Protein AF-A0A9P6IFN4-F1 (afdb_monomer_lite)

Secondary structure (DSSP, 8-state):
--THHHHHHHTTS-------------TTSTTS--------HHHHHHHHHHHHHHHHHHHHHHSHHHHHHHTT--GGGHHHHHHHHHHHHHHHHHHHHHHHTT-HHHHHHHHHHHHHHHHHHHHTT-HHHHHHHHHHHHHHHHHHHHHHHHHHHH--

Structure (mmCIF, N/CA/C/O backbone):
data_AF-A0A9P6IFN4-F1
#
_entry.id   AF-A0A9P6IFN4-F1
#
loop_
_atom_site.group_PDB
_atom_site.id
_atom_site.type_symbol
_atom_site.label_atom_id
_atom_site.label_alt_id
_atom_site.label_comp_id
_atom_site.label_asym_id
_atom_site.label_entity_id
_atom_site.label_seq_id
_atom_site.pdbx_PDB_ins_code
_atom_site.Cartn_x
_atom_site.Cartn_y
_atom_site.Cartn_z
_atom_site.occupancy
_atom_site.B_iso_or_equiv
_atom_site.auth_seq_id
_atom_site.auth_comp_id
_atom_site.auth_asym_id
_atom_site.auth_atom_id
_atom_site.pdbx_PDB_model_num
ATOM 1 N N . MET A 1 1 ? -28.779 23.198 -21.501 1.00 49.66 1 MET A N 1
ATOM 2 C CA . MET A 1 1 ? -29.332 22.599 -20.263 1.00 49.66 1 MET A CA 1
ATOM 3 C C . MET A 1 1 ? -30.651 23.291 -19.953 1.00 49.66 1 MET A C 1
ATOM 5 O O . MET A 1 1 ? -30.670 24.512 -19.916 1.00 49.66 1 MET A O 1
ATOM 9 N N . SER A 1 2 ? -31.746 22.532 -19.847 1.00 53.62 2 SER A N 1
ATOM 10 C CA . SER A 1 2 ? -33.115 23.050 -19.670 1.00 53.62 2 SER A CA 1
ATOM 11 C C . SER A 1 2 ? -33.372 23.507 -18.225 1.00 53.62 2 SER A C 1
ATOM 13 O O . SER A 1 2 ? -32.912 22.844 -17.294 1.00 53.62 2 SER A O 1
ATOM 15 N N . GLN A 1 3 ? -34.138 24.592 -18.033 1.00 48.22 3 GLN A N 1
ATOM 16 C CA . GLN A 1 3 ? -34.523 25.151 -16.722 1.00 48.22 3 GLN A CA 1
ATOM 17 C C . GLN A 1 3 ? -35.181 24.130 -15.774 1.00 48.22 3 GLN A C 1
ATOM 19 O O . GLN A 1 3 ? -35.097 24.274 -14.557 1.00 48.22 3 GLN A O 1
ATOM 24 N N . THR A 1 4 ? -35.753 23.050 -16.307 1.00 53.12 4 THR A N 1
ATOM 25 C CA . THR A 1 4 ? -36.362 21.962 -15.527 1.00 53.12 4 THR A CA 1
ATOM 26 C C . THR A 1 4 ? -35.348 21.203 -14.656 1.00 53.12 4 THR A C 1
ATOM 28 O O . THR A 1 4 ? -35.716 20.635 -13.634 1.00 53.12 4 THR A O 1
ATOM 31 N N . GLN A 1 5 ? -34.058 21.217 -15.014 1.00 47.72 5 GLN A N 1
ATOM 32 C CA . GLN A 1 5 ? -32.995 20.548 -14.247 1.00 47.72 5 GLN A CA 1
ATOM 33 C C . GLN A 1 5 ? -32.540 21.361 -13.019 1.00 47.72 5 GLN A C 1
ATOM 35 O O . GLN A 1 5 ? -32.043 20.784 -12.057 1.00 47.72 5 GLN A O 1
ATOM 40 N N . LEU A 1 6 ? -32.742 22.686 -13.009 1.00 48.81 6 LEU A N 1
ATOM 41 C CA . LEU A 1 6 ? -32.347 23.548 -11.886 1.00 48.81 6 LEU A CA 1
ATOM 42 C C . LEU A 1 6 ? -33.336 23.483 -10.709 1.00 48.81 6 LEU A C 1
ATOM 44 O O . LEU A 1 6 ? -32.917 23.620 -9.563 1.00 48.81 6 LEU A O 1
ATOM 48 N N . GLN A 1 7 ? -34.619 23.197 -10.959 1.00 49.31 7 GLN A N 1
ATOM 49 C CA . GLN A 1 7 ? -35.619 23.083 -9.886 1.00 49.31 7 GLN A CA 1
ATOM 50 C C . GLN A 1 7 ? -35.508 21.788 -9.065 1.00 49.31 7 GLN A C 1
ATOM 52 O O . GLN A 1 7 ? -35.820 21.792 -7.874 1.00 49.31 7 GLN A O 1
ATOM 57 N N . LEU A 1 8 ? -34.996 20.704 -9.659 1.00 44.28 8 LEU A N 1
ATOM 58 C CA . LEU A 1 8 ? -34.772 19.428 -8.965 1.00 44.28 8 LEU A CA 1
ATOM 59 C C . LEU A 1 8 ? -33.611 19.485 -7.959 1.00 44.28 8 LEU A C 1
ATOM 61 O O . LEU A 1 8 ? -33.602 18.734 -6.988 1.00 44.28 8 LEU A O 1
ATOM 65 N N . ILE A 1 9 ? -32.657 20.403 -8.148 1.00 49.69 9 ILE A N 1
ATOM 66 C CA . ILE A 1 9 ? -31.530 20.592 -7.223 1.00 49.69 9 ILE A CA 1
ATOM 67 C C . ILE A 1 9 ? -31.941 21.482 -6.036 1.00 49.69 9 ILE A C 1
ATOM 69 O O . ILE A 1 9 ? -31.477 21.268 -4.918 1.00 49.69 9 ILE A O 1
ATOM 73 N N . SER A 1 10 ? -32.874 22.425 -6.228 1.00 46.62 10 SER A N 1
ATOM 74 C CA . SER A 1 10 ? -33.368 23.282 -5.139 1.00 46.62 10 SER A CA 1
ATOM 75 C C . SER A 1 10 ? -34.345 22.592 -4.177 1.00 46.62 10 SER A C 1
ATOM 77 O O . SER A 1 10 ? -34.454 23.018 -3.031 1.00 46.62 10 SER A O 1
ATOM 79 N N . SER A 1 11 ? -35.038 21.523 -4.590 1.00 41.34 11 SER A N 1
ATOM 80 C CA . SER A 1 11 ? -36.078 20.884 -3.761 1.00 41.34 11 SER A CA 1
ATOM 81 C C . SER A 1 11 ? -35.560 19.837 -2.765 1.00 41.34 11 SER A C 1
ATOM 83 O O . SER A 1 11 ? -36.325 19.374 -1.926 1.00 41.34 11 SER A O 1
ATOM 85 N N . VAL A 1 12 ? -34.277 19.465 -2.821 1.00 48.50 12 VAL A N 1
ATOM 86 C CA . VAL A 1 12 ? -33.655 18.513 -1.872 1.00 48.50 12 VAL A CA 1
ATOM 87 C C . VAL A 1 12 ? -32.975 19.238 -0.693 1.00 48.50 12 VAL A C 1
ATOM 89 O O . VAL A 1 12 ? -32.594 18.619 0.295 1.00 48.50 12 VAL A O 1
ATOM 92 N N . SER A 1 13 ? -32.893 20.573 -0.731 1.00 45.59 13 SER A N 1
ATOM 93 C CA . SER A 1 13 ? -32.236 21.407 0.291 1.00 45.59 13 SER A CA 1
ATOM 94 C C . SER A 1 13 ? -33.207 21.979 1.338 1.00 45.59 13 SER A C 1
ATOM 96 O O . SER A 1 13 ? -33.039 23.087 1.840 1.00 45.59 13 SER A O 1
ATOM 98 N N . SER A 1 14 ? -34.279 21.257 1.664 1.00 42.59 14 SER A N 1
ATOM 99 C CA . SER A 1 14 ? -35.223 21.663 2.714 1.00 42.59 14 SER A CA 1
ATOM 100 C C . SER A 1 14 ? -35.842 20.439 3.370 1.00 42.59 14 SER A C 1
ATOM 102 O O . SER A 1 14 ? -36.955 20.019 3.075 1.00 42.59 14 SER A O 1
ATOM 104 N N . SER A 1 15 ? -35.087 19.832 4.277 1.00 40.28 15 SER A N 1
ATOM 105 C CA . SER A 1 15 ? -35.613 18.856 5.228 1.00 40.28 15 SER A CA 1
ATOM 106 C C . SER A 1 15 ? -35.020 19.152 6.603 1.00 40.28 15 SER A C 1
ATOM 108 O O . SER A 1 15 ? -33.931 18.707 6.941 1.00 40.28 15 SER A O 1
ATOM 110 N N . HIS A 1 16 ? -35.748 19.997 7.335 1.00 39.50 16 HIS A N 1
ATOM 111 C CA . HIS A 1 16 ? -35.869 20.068 8.793 1.00 39.50 16 HIS A CA 1
ATOM 112 C C . HIS A 1 16 ? -34.631 19.751 9.654 1.00 39.50 16 HIS A C 1
ATOM 114 O O . HIS A 1 16 ? -34.423 18.623 10.093 1.00 39.50 16 HIS A O 1
ATOM 120 N N . VAL A 1 17 ? -33.915 20.807 10.054 1.00 44.97 17 VAL A N 1
ATOM 121 C CA . VAL A 1 17 ? -33.111 20.811 11.284 1.00 44.97 17 VAL A CA 1
ATOM 122 C C . VAL A 1 17 ? -34.014 21.263 12.434 1.00 44.97 17 VAL A C 1
ATOM 124 O O . VAL A 1 17 ? -34.340 22.442 12.557 1.00 44.97 17 VAL A O 1
ATOM 127 N N . ASN A 1 18 ? -34.446 20.320 13.273 1.00 35.16 18 ASN A N 1
ATOM 128 C CA . ASN A 1 18 ? -35.058 20.632 14.563 1.00 35.16 18 ASN A CA 1
ATOM 129 C C . ASN A 1 18 ? -33.954 21.047 15.545 1.00 35.16 18 ASN A C 1
ATOM 131 O O . ASN A 1 18 ? -33.109 20.237 15.920 1.00 35.16 18 ASN A O 1
ATOM 135 N N . HIS A 1 19 ? -33.972 22.310 15.971 1.00 38.53 19 HIS A N 1
ATOM 136 C CA . HIS A 1 19 ? -33.134 22.813 17.056 1.00 38.53 19 HIS A CA 1
ATOM 137 C C . HIS A 1 19 ? -33.668 22.316 18.405 1.00 38.53 19 HIS A C 1
ATOM 139 O O . HIS A 1 19 ? -34.474 22.978 19.058 1.00 38.53 19 HIS A O 1
ATOM 145 N N . THR A 1 20 ? -33.204 21.150 18.851 1.00 43.75 20 THR A N 1
ATOM 146 C CA . THR A 1 20 ? -33.340 20.739 20.250 1.00 43.75 20 THR A CA 1
ATOM 147 C C . THR A 1 20 ? -32.289 21.461 21.092 1.00 43.75 20 THR A C 1
ATOM 149 O O . THR A 1 20 ? -31.082 21.325 20.903 1.00 43.75 20 THR A O 1
ATOM 152 N N . SER A 1 21 ? -32.794 22.278 22.011 1.00 39.56 21 SER A N 1
ATOM 153 C CA . SER A 1 21 ? -32.078 23.074 23.005 1.00 39.56 21 SER A CA 1
ATOM 154 C C . SER A 1 21 ? -31.078 22.238 23.823 1.00 39.56 21 SER A C 1
ATOM 156 O O . SER A 1 21 ? -31.474 21.382 24.611 1.00 39.56 21 SER A O 1
ATOM 158 N N . LEU A 1 22 ? -29.777 22.512 23.675 1.00 40.47 22 LEU A N 1
ATOM 159 C CA . LEU A 1 22 ? -28.732 21.999 24.565 1.00 40.47 22 LEU A CA 1
ATOM 160 C C . LEU A 1 22 ? -28.591 22.936 25.770 1.00 40.47 22 LEU A C 1
ATOM 162 O O . LEU A 1 22 ? -27.801 23.880 25.773 1.00 40.47 22 LEU A O 1
ATOM 166 N N . LYS A 1 23 ? -29.376 22.661 26.815 1.00 44.09 23 LYS A N 1
ATOM 167 C CA . LYS A 1 23 ? -29.092 23.137 28.171 1.00 44.09 23 LYS A CA 1
ATOM 168 C C . LYS A 1 23 ? -27.974 22.284 28.776 1.00 44.09 23 LYS A C 1
ATOM 170 O O . LYS A 1 23 ? -28.168 21.098 29.010 1.00 44.09 23 LYS A O 1
ATOM 175 N N . GLY A 1 24 ? -26.858 22.936 29.101 1.00 51.25 24 GLY A N 1
ATOM 176 C CA . GLY A 1 24 ? -25.969 22.547 30.198 1.00 51.25 24 GLY A CA 1
ATOM 177 C C . GLY A 1 24 ? -24.952 21.445 29.903 1.00 51.25 24 GLY A C 1
ATOM 178 O O . GLY A 1 24 ? -25.160 20.295 30.265 1.00 51.25 24 GLY A O 1
ATOM 179 N N . ALA A 1 25 ? -23.785 21.823 29.380 1.00 42.09 25 ALA A N 1
ATOM 180 C CA . ALA A 1 25 ? -22.563 21.046 29.569 1.00 42.09 25 ALA A CA 1
ATOM 181 C C . ALA A 1 25 ? -21.418 21.996 29.942 1.00 42.09 25 ALA A C 1
ATOM 183 O O . ALA A 1 25 ? -20.980 22.828 29.150 1.00 42.09 25 ALA A O 1
ATOM 184 N N . THR A 1 26 ? -20.982 21.900 31.193 1.00 51.47 26 THR A N 1
ATOM 185 C CA . THR A 1 26 ? -19.899 22.680 31.795 1.00 51.47 26 THR A CA 1
ATOM 186 C C . THR A 1 26 ? -18.569 22.423 31.057 1.00 51.47 26 THR A C 1
ATOM 188 O O . THR A 1 26 ? -18.199 21.261 30.876 1.00 51.47 26 THR A O 1
ATOM 191 N N . PRO A 1 27 ? -17.797 23.457 30.666 1.00 52.44 27 PRO A N 1
ATOM 192 C CA . PRO A 1 27 ? -16.622 23.321 29.788 1.00 52.44 27 PRO A CA 1
ATOM 193 C C . PRO A 1 27 ? -15.360 22.719 30.444 1.00 52.44 27 PRO A C 1
ATOM 195 O O . PRO A 1 27 ? -14.305 22.671 29.814 1.00 52.44 27 PRO A O 1
ATOM 198 N N . ALA A 1 28 ? -15.434 22.237 31.687 1.00 50.12 28 ALA A N 1
ATOM 199 C CA . ALA A 1 28 ? -14.260 21.796 32.448 1.00 50.12 28 ALA A CA 1
ATOM 200 C C . ALA A 1 28 ? -13.813 20.344 32.166 1.00 50.12 28 ALA A C 1
ATOM 202 O O . ALA A 1 28 ? -12.666 20.000 32.433 1.00 50.12 28 ALA A O 1
ATOM 203 N N . ASN A 1 29 ? -14.671 19.504 31.573 1.00 48.41 29 ASN A N 1
ATOM 204 C CA . ASN A 1 29 ? -14.395 18.065 31.414 1.00 48.41 29 ASN A CA 1
ATOM 205 C C . ASN A 1 29 ? -13.968 17.661 29.990 1.00 48.41 29 ASN A C 1
ATOM 207 O O . ASN A 1 29 ? -13.536 16.532 29.768 1.00 48.41 29 ASN A O 1
ATOM 211 N N . ALA A 1 30 ? -14.057 18.570 29.014 1.00 50.47 30 ALA A N 1
ATOM 212 C CA . ALA A 1 30 ? -13.817 18.260 27.601 1.00 50.47 30 ALA A CA 1
ATOM 213 C C . ALA A 1 30 ? -12.325 18.167 27.222 1.00 50.47 30 ALA A C 1
ATOM 215 O O . ALA A 1 30 ? -11.988 17.676 26.149 1.00 50.47 30 ALA A O 1
ATOM 216 N N . ARG A 1 31 ? -11.414 18.632 28.090 1.00 48.00 31 ARG A N 1
ATOM 217 C CA . ARG A 1 31 ? -9.971 18.719 27.792 1.00 48.00 31 ARG A CA 1
ATOM 218 C C . ARG A 1 31 ? -9.128 17.547 28.301 1.00 48.00 31 ARG A C 1
ATOM 220 O O . ARG A 1 31 ? -7.946 17.489 27.980 1.00 48.00 31 ARG A O 1
ATOM 227 N N . LEU A 1 32 ? -9.715 16.633 29.076 1.00 47.06 32 LEU A N 1
ATOM 228 C CA . LEU A 1 32 ? -9.014 15.491 29.685 1.00 47.06 32 LEU A CA 1
ATOM 229 C C . LEU A 1 32 ? -9.537 14.128 29.216 1.00 47.06 32 LEU A C 1
ATOM 231 O O . LEU A 1 32 ? -9.132 13.098 29.741 1.00 47.06 32 LEU A O 1
ATOM 235 N N . GLN A 1 33 ? -10.359 14.095 28.169 1.00 44.91 33 GLN A N 1
ATOM 236 C CA . GLN A 1 33 ? -10.470 12.907 27.329 1.00 44.91 33 GLN A CA 1
ATOM 237 C C . GLN A 1 33 ? -9.366 12.984 26.281 1.00 44.91 33 GLN A C 1
ATOM 239 O O . GLN A 1 33 ? -9.614 13.143 25.089 1.00 44.91 33 GLN A O 1
ATOM 244 N N . TYR A 1 34 ? -8.113 12.903 26.738 1.00 47.56 34 TYR A N 1
ATOM 245 C CA . TYR A 1 34 ? -7.070 12.378 25.872 1.00 47.56 34 TYR A CA 1
ATOM 246 C C . TYR A 1 34 ? -7.597 11.012 25.463 1.00 47.56 34 TYR A C 1
ATOM 248 O O . TYR A 1 34 ? -7.700 10.114 26.297 1.00 47.56 34 TYR A O 1
ATOM 256 N N . VAL A 1 35 ? -8.089 10.930 24.230 1.00 52.34 35 VAL A N 1
ATOM 257 C CA . VAL A 1 35 ? -8.656 9.737 23.626 1.00 52.34 35 VAL A CA 1
ATOM 258 C C . VAL A 1 35 ? -7.541 8.705 23.621 1.00 52.34 35 VAL A C 1
ATOM 260 O O . VAL A 1 35 ? -6.817 8.535 22.646 1.00 52.34 35 VAL A O 1
ATOM 263 N N . HIS A 1 36 ? -7.374 8.008 24.738 1.00 50.28 36 HIS A N 1
ATOM 264 C CA . HIS A 1 36 ? -6.619 6.781 24.794 1.00 50.28 36 HIS A CA 1
ATOM 265 C C . HIS A 1 36 ? -7.553 5.691 24.277 1.00 50.28 36 HIS A C 1
ATOM 267 O O . HIS A 1 36 ? -7.934 4.751 24.970 1.00 50.28 36 HIS A O 1
ATOM 273 N N . MET A 1 37 ? -7.973 5.862 23.020 1.00 55.00 37 MET A N 1
ATOM 274 C CA . MET A 1 37 ? -8.321 4.723 22.202 1.00 55.00 37 MET A CA 1
ATOM 275 C C . MET A 1 37 ? -7.047 3.899 22.167 1.00 55.00 37 MET A C 1
ATOM 277 O O . MET A 1 37 ? -6.057 4.305 21.558 1.00 55.00 37 MET A O 1
ATOM 281 N N . ALA A 1 38 ? -7.050 2.775 22.883 1.00 55.34 38 ALA A N 1
ATOM 282 C CA . ALA A 1 38 ? -6.085 1.724 22.618 1.00 55.34 38 ALA A CA 1
ATOM 283 C C . ALA A 1 38 ? -5.989 1.587 21.087 1.00 55.34 38 ALA A C 1
ATOM 285 O O . ALA A 1 38 ? -7.041 1.541 20.438 1.00 55.34 38 ALA A O 1
ATOM 286 N N . PRO A 1 39 ? -4.782 1.644 20.502 1.00 66.06 39 PRO A N 1
ATOM 287 C CA . PRO A 1 39 ? -4.642 1.735 19.059 1.00 66.06 39 PRO A CA 1
ATOM 288 C C . PRO A 1 39 ? -5.386 0.568 18.406 1.00 66.06 39 PRO A C 1
ATOM 290 O O . PRO A 1 39 ? -5.084 -0.592 18.683 1.00 66.06 39 PRO A O 1
ATOM 293 N N . SER A 1 40 ? 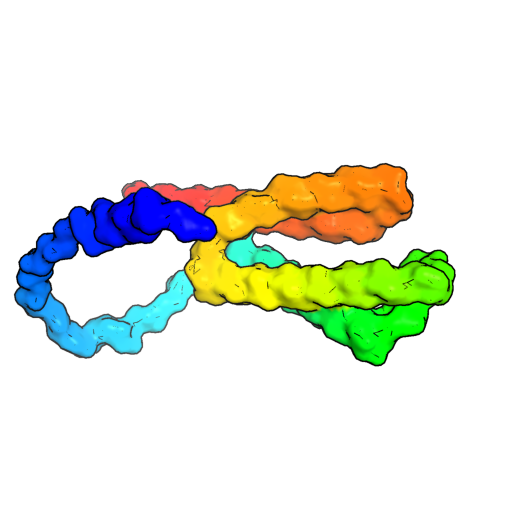-6.385 0.884 17.575 1.00 83.81 40 SER A N 1
ATOM 294 C CA . SER A 1 40 ? -7.062 -0.109 16.738 1.00 83.81 40 SER A CA 1
ATOM 295 C C . SER A 1 40 ? -6.001 -0.796 15.885 1.00 83.81 40 SER A C 1
ATOM 297 O O . SER A 1 40 ? -5.204 -0.132 15.209 1.00 83.81 40 SER A O 1
ATOM 299 N N . LEU A 1 41 ? -5.978 -2.129 15.918 1.00 88.88 41 LEU A N 1
ATOM 300 C CA . LEU A 1 41 ? -5.040 -2.887 15.098 1.00 88.88 41 LEU A CA 1
ATOM 301 C C . LEU A 1 41 ? -5.336 -2.638 13.616 1.00 88.88 41 LEU A C 1
ATOM 303 O O . LEU A 1 41 ? -4.407 -2.496 12.822 1.00 88.88 41 LEU A O 1
ATOM 307 N N . ALA A 1 42 ? -6.615 -2.505 13.245 1.00 90.19 42 ALA A N 1
ATOM 308 C CA . ALA A 1 42 ? -7.009 -2.208 11.873 1.00 90.19 42 ALA A CA 1
ATOM 309 C C . ALA A 1 42 ? -6.448 -0.856 11.411 1.00 90.19 42 ALA A C 1
ATOM 311 O O . ALA A 1 42 ? -5.812 -0.785 10.354 1.00 90.19 42 ALA A O 1
ATOM 312 N N . ARG A 1 43 ? -6.583 0.185 12.242 1.00 92.62 43 ARG A N 1
ATOM 313 C CA . ARG A 1 43 ? -6.004 1.510 11.985 1.00 92.62 43 ARG A CA 1
ATOM 314 C C . ARG A 1 43 ? -4.496 1.435 11.759 1.00 92.62 43 ARG A C 1
ATOM 316 O O . ARG A 1 43 ? -3.999 2.062 10.828 1.00 92.62 43 ARG A O 1
ATOM 323 N N . LEU A 1 44 ? -3.773 0.658 12.569 1.00 92.81 44 LEU A N 1
ATOM 324 C CA . LEU A 1 44 ? -2.327 0.496 12.410 1.00 92.81 44 LEU A CA 1
ATOM 325 C C . LEU A 1 44 ? -1.974 -0.167 11.072 1.00 92.81 44 LEU A C 1
ATOM 327 O O . LEU A 1 44 ? -1.087 0.320 10.376 1.00 92.81 44 LEU A O 1
ATOM 331 N N . THR A 1 45 ? -2.680 -1.235 10.682 1.00 93.62 45 THR A N 1
ATOM 332 C CA . THR A 1 45 ? -2.410 -1.910 9.399 1.00 93.62 45 THR A CA 1
ATOM 333 C C . THR A 1 45 ? -2.606 -0.980 8.202 1.00 93.62 45 THR A C 1
ATOM 335 O O . THR A 1 45 ? -1.771 -0.957 7.300 1.00 93.62 45 THR A O 1
ATOM 338 N N . ILE A 1 46 ? -3.669 -0.170 8.217 1.00 94.06 46 ILE A N 1
ATOM 339 C CA . ILE A 1 46 ? -3.975 0.777 7.141 1.00 94.06 46 ILE A CA 1
ATOM 340 C C . ILE A 1 46 ? -2.984 1.938 7.128 1.00 94.06 46 ILE A C 1
ATOM 342 O O . ILE A 1 46 ? -2.527 2.322 6.054 1.00 94.06 46 ILE A O 1
ATOM 346 N N . LEU A 1 47 ? -2.606 2.458 8.298 1.00 94.56 47 LEU A N 1
ATOM 347 C CA . LEU A 1 47 ? -1.616 3.527 8.413 1.00 94.56 47 LEU A CA 1
ATOM 348 C C . LEU A 1 47 ? -0.251 3.083 7.873 1.00 94.56 47 LEU A C 1
ATOM 350 O O . LEU A 1 47 ? 0.355 3.783 7.068 1.00 94.56 47 LEU A O 1
ATOM 354 N N . LEU A 1 48 ? 0.227 1.903 8.279 1.00 94.50 48 LEU A N 1
ATOM 355 C CA . LEU A 1 48 ? 1.511 1.377 7.814 1.00 94.50 48 LEU A CA 1
ATOM 356 C C . LEU A 1 48 ? 1.502 1.131 6.303 1.00 94.50 48 LEU A C 1
ATOM 358 O O . LEU A 1 48 ? 2.445 1.525 5.621 1.00 94.50 48 LEU A O 1
ATOM 362 N N . PHE A 1 49 ? 0.420 0.553 5.775 1.00 94.50 49 PHE A N 1
ATOM 363 C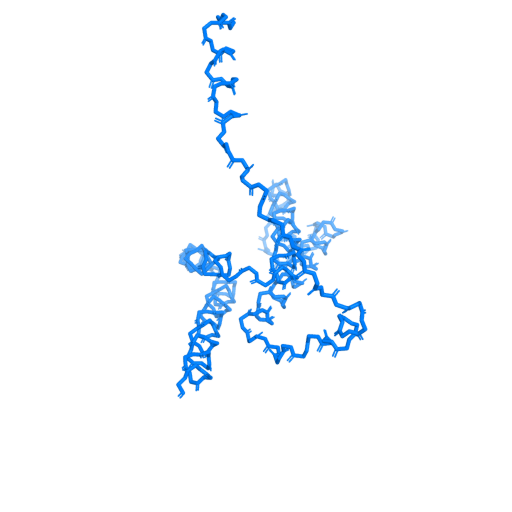 CA . PHE A 1 49 ? 0.274 0.337 4.337 1.00 94.50 49 PHE A CA 1
ATOM 364 C C . PHE A 1 49 ? 0.181 1.656 3.550 1.00 94.50 49 PHE A C 1
ATOM 366 O O . PHE A 1 49 ? 0.763 1.794 2.472 1.00 94.50 49 PHE A O 1
ATOM 373 N N . GLY A 1 50 ? -0.534 2.646 4.088 1.00 94.88 50 GLY A N 1
ATOM 374 C CA . GLY A 1 50 ? -0.647 3.978 3.501 1.00 94.88 50 GLY A CA 1
ATOM 375 C C . GLY A 1 50 ? 0.704 4.687 3.440 1.00 94.88 50 GLY A C 1
ATOM 376 O O . GLY A 1 50 ? 1.100 5.182 2.385 1.00 94.88 50 GLY A O 1
ATOM 377 N N . LEU A 1 51 ? 1.458 4.682 4.541 1.00 96.31 51 LEU A N 1
ATOM 378 C CA . LEU A 1 51 ? 2.812 5.238 4.595 1.00 96.31 51 LEU A CA 1
ATOM 379 C C . LEU A 1 51 ? 3.775 4.526 3.639 1.00 96.31 51 LEU A C 1
ATOM 381 O O . LEU A 1 51 ? 4.502 5.203 2.910 1.00 96.31 51 LEU A O 1
ATOM 385 N N . SER A 1 52 ? 3.762 3.189 3.586 1.00 94.94 52 SER A N 1
ATOM 386 C CA . SER A 1 52 ? 4.625 2.446 2.661 1.00 94.94 52 SER A CA 1
ATOM 387 C C . SER A 1 52 ? 4.286 2.744 1.201 1.00 94.94 52 SER A C 1
ATOM 389 O O . SER A 1 52 ? 5.191 2.950 0.396 1.00 94.94 52 SER A O 1
ATOM 391 N N . SER A 1 53 ? 2.994 2.832 0.863 1.00 94.75 53 SER A N 1
ATOM 392 C CA . SER A 1 53 ? 2.535 3.143 -0.500 1.00 94.75 53 SER A CA 1
ATOM 393 C C . SER A 1 53 ? 2.902 4.566 -0.912 1.00 94.75 53 SER A C 1
ATOM 395 O O . SER A 1 53 ? 3.398 4.785 -2.017 1.00 94.75 53 SER A O 1
ATOM 397 N N . PHE A 1 54 ? 2.734 5.528 0.000 1.00 96.94 54 PHE A N 1
ATOM 398 C CA . PHE A 1 54 ? 3.140 6.913 -0.220 1.00 96.94 54 PHE A CA 1
ATOM 399 C C . PHE A 1 54 ? 4.645 7.019 -0.486 1.00 96.94 54 PHE A C 1
ATOM 401 O O . PHE A 1 54 ? 5.061 7.629 -1.471 1.00 96.94 54 PHE A O 1
ATOM 408 N N . ALA A 1 55 ? 5.460 6.388 0.365 1.00 96.62 55 ALA A N 1
ATOM 409 C CA . ALA A 1 55 ? 6.911 6.397 0.232 1.00 96.62 55 ALA A CA 1
ATOM 410 C C . ALA A 1 55 ? 7.374 5.717 -1.067 1.00 96.62 55 ALA A C 1
ATOM 412 O O . ALA A 1 55 ? 8.221 6.265 -1.769 1.00 96.62 55 ALA A O 1
ATOM 413 N N . ALA A 1 56 ? 6.792 4.568 -1.423 1.00 93.62 56 ALA A N 1
ATOM 414 C CA . ALA A 1 56 ? 7.111 3.851 -2.658 1.00 93.62 56 ALA A CA 1
ATOM 415 C C . ALA A 1 56 ? 6.733 4.652 -3.917 1.00 93.62 56 ALA A C 1
ATOM 417 O O . ALA A 1 56 ? 7.510 4.713 -4.876 1.00 93.62 56 ALA A O 1
ATOM 418 N N . GLY A 1 57 ? 5.566 5.304 -3.904 1.00 95.56 57 GLY A N 1
ATOM 419 C CA . GLY A 1 57 ? 5.124 6.184 -4.982 1.00 95.56 57 GLY A CA 1
ATOM 420 C C . GLY A 1 57 ? 6.036 7.401 -5.138 1.00 95.56 57 GLY A C 1
ATOM 421 O O . GLY A 1 57 ? 6.497 7.690 -6.242 1.00 95.56 57 GLY A O 1
ATOM 422 N N . LEU A 1 58 ? 6.381 8.066 -4.031 1.00 96.94 58 LEU A N 1
ATOM 423 C CA . LEU A 1 58 ? 7.281 9.219 -4.052 1.00 96.94 58 LEU A CA 1
ATOM 424 C C . LEU A 1 58 ? 8.692 8.829 -4.510 1.00 96.94 58 LEU A C 1
ATOM 426 O O . LEU A 1 58 ? 9.270 9.510 -5.353 1.00 96.94 58 LEU A O 1
ATOM 430 N N . TYR A 1 59 ? 9.227 7.710 -4.015 1.00 96.19 59 TYR A N 1
ATOM 431 C CA . TYR A 1 59 ? 10.512 7.172 -4.460 1.00 96.19 59 TYR A CA 1
ATOM 432 C C . TYR A 1 59 ? 10.518 6.911 -5.971 1.00 96.19 59 TYR A C 1
ATOM 434 O O . TYR A 1 59 ? 11.447 7.325 -6.663 1.00 96.19 59 TYR A O 1
ATOM 442 N N . SER A 1 60 ? 9.454 6.295 -6.492 1.00 94.19 60 SER A N 1
ATOM 443 C CA . SER A 1 60 ? 9.319 6.007 -7.922 1.00 94.19 60 SER A CA 1
ATOM 444 C C . SER A 1 60 ? 9.233 7.277 -8.771 1.00 94.19 60 SER A C 1
ATOM 446 O O . SER A 1 60 ? 9.841 7.327 -9.833 1.00 94.19 60 SER A O 1
ATOM 448 N N . LEU A 1 61 ? 8.554 8.327 -8.298 1.00 95.00 61 LEU A N 1
ATOM 449 C CA . LEU A 1 61 ? 8.475 9.610 -9.010 1.00 95.00 61 LEU A CA 1
ATOM 450 C C . LEU A 1 61 ? 9.784 10.400 -8.977 1.00 95.00 61 LEU A C 1
ATOM 452 O O . LEU A 1 61 ? 10.139 11.039 -9.964 1.00 95.00 61 LEU A O 1
ATOM 456 N N . LEU A 1 62 ? 10.510 10.357 -7.859 1.00 96.75 62 LEU A N 1
ATOM 457 C CA . LEU A 1 62 ? 11.814 11.010 -7.739 1.00 96.75 62 LEU A CA 1
ATOM 458 C C . LEU A 1 62 ? 12.898 10.270 -8.532 1.00 96.75 62 LEU A C 1
ATOM 460 O O . LEU A 1 62 ? 13.888 10.880 -8.935 1.00 96.75 62 LEU A O 1
ATOM 464 N N . ARG A 1 63 ? 12.733 8.956 -8.744 1.00 95.50 63 ARG A N 1
ATOM 465 C CA . ARG A 1 63 ? 13.716 8.088 -9.409 1.00 95.50 63 ARG A CA 1
ATOM 466 C C . ARG A 1 63 ? 13.068 7.149 -10.443 1.00 95.50 63 ARG A C 1
ATOM 468 O O . ARG A 1 63 ? 13.175 5.926 -10.317 1.00 95.50 63 ARG A O 1
ATOM 475 N N . PRO A 1 64 ? 12.453 7.690 -11.509 1.00 92.56 64 PRO A N 1
ATOM 476 C CA . PRO A 1 64 ? 11.604 6.915 -12.419 1.00 92.56 64 PRO A CA 1
ATOM 477 C C . PRO A 1 64 ? 12.362 5.833 -13.194 1.00 92.56 64 PRO A C 1
ATOM 479 O O . PRO A 1 64 ? 11.854 4.728 -13.364 1.00 92.56 64 PRO A O 1
ATOM 482 N N . LEU A 1 65 ? 13.602 6.108 -13.615 1.00 93.31 65 LEU A N 1
ATOM 483 C CA . LEU A 1 65 ? 14.423 5.125 -14.332 1.00 93.31 65 LEU A CA 1
ATOM 484 C C . LEU A 1 65 ? 14.867 3.970 -13.425 1.00 93.31 65 LEU A C 1
ATOM 486 O O . LEU A 1 65 ? 14.769 2.820 -13.824 1.00 93.31 65 LEU A O 1
ATOM 490 N N . GLN A 1 66 ? 15.263 4.263 -12.182 1.00 93.50 66 GLN A N 1
ATOM 491 C CA . GLN A 1 66 ? 15.644 3.224 -11.215 1.00 93.50 66 GLN A CA 1
ATOM 492 C C . GLN A 1 66 ? 14.447 2.342 -10.839 1.00 93.50 66 GLN A C 1
ATOM 494 O O . GLN A 1 66 ? 14.599 1.134 -10.679 1.00 93.50 66 GLN A O 1
ATOM 499 N N . SER A 1 67 ? 13.254 2.936 -10.734 1.00 90.69 67 SER A N 1
ATOM 500 C CA . SER A 1 67 ? 12.012 2.196 -10.498 1.00 90.69 67 SER A CA 1
ATOM 501 C C . SER A 1 67 ? 11.684 1.262 -11.672 1.00 90.69 67 SER A C 1
ATOM 503 O O . SER A 1 67 ? 11.455 0.074 -11.453 1.00 90.69 67 SER A O 1
ATOM 505 N N . LEU A 1 68 ? 11.774 1.742 -12.920 1.00 92.62 68 LEU A N 1
ATOM 506 C CA . LEU A 1 68 ? 11.619 0.905 -14.120 1.00 92.62 68 LEU A CA 1
ATOM 507 C C . LEU A 1 68 ? 12.612 -0.260 -14.154 1.00 92.62 68 LEU A C 1
ATOM 509 O O . LEU A 1 68 ? 12.195 -1.396 -14.370 1.00 92.62 68 LEU A O 1
ATOM 513 N N . ASP A 1 69 ? 13.893 0.017 -13.896 1.00 92.75 69 ASP A N 1
ATOM 514 C CA . ASP A 1 69 ? 14.949 -0.997 -13.895 1.00 92.75 69 ASP A CA 1
ATOM 515 C C . ASP A 1 69 ? 14.693 -2.058 -12.810 1.00 92.75 69 ASP A C 1
ATOM 517 O O . ASP A 1 69 ? 14.823 -3.253 -13.069 1.00 92.75 69 ASP A O 1
ATOM 521 N N . SER A 1 70 ? 14.246 -1.645 -11.615 1.00 88.62 70 SER A N 1
ATOM 522 C CA . SER A 1 70 ? 13.899 -2.566 -10.520 1.00 88.62 70 SER A CA 1
ATOM 523 C C . SER A 1 70 ? 12.701 -3.469 -10.831 1.00 88.62 70 SER A C 1
ATOM 525 O O . SER A 1 70 ? 12.618 -4.585 -10.323 1.00 88.62 70 SER A O 1
ATOM 527 N N . LEU A 1 71 ? 11.791 -2.994 -11.686 1.00 86.62 71 LEU A N 1
ATOM 528 C CA . LEU A 1 71 ? 10.629 -3.738 -12.166 1.00 86.62 71 LEU A CA 1
ATOM 529 C C . LEU A 1 71 ? 10.929 -4.532 -13.450 1.00 86.62 71 LEU A C 1
ATOM 531 O O . LEU A 1 71 ? 10.047 -5.230 -13.948 1.00 86.62 71 LEU A O 1
ATOM 535 N N . GLY A 1 72 ? 12.142 -4.420 -14.008 1.00 89.12 72 GLY A N 1
ATOM 536 C CA . GLY A 1 72 ? 12.520 -5.052 -15.274 1.00 89.12 72 GLY A CA 1
ATOM 537 C C . GLY A 1 72 ? 11.720 -4.542 -16.479 1.00 89.12 72 GLY A C 1
ATOM 538 O O . GLY A 1 72 ? 11.528 -5.276 -17.447 1.00 89.12 72 GLY A O 1
ATOM 539 N N . LEU A 1 73 ? 11.207 -3.309 -16.417 1.00 90.44 73 LEU A N 1
ATOM 540 C CA . LEU A 1 73 ? 10.331 -2.739 -17.440 1.00 90.44 73 LEU A CA 1
ATOM 541 C C . LEU A 1 73 ? 11.119 -1.946 -18.497 1.00 90.44 73 LEU A C 1
ATOM 543 O O . LEU A 1 73 ? 12.078 -1.245 -18.169 1.00 90.44 73 LEU A O 1
ATOM 547 N N . PRO A 1 74 ? 10.700 -1.979 -19.778 1.00 94.06 74 PRO A N 1
ATOM 548 C CA . PRO A 1 74 ? 11.333 -1.181 -20.819 1.00 94.06 74 PRO A CA 1
ATOM 549 C C . PRO A 1 74 ? 11.060 0.313 -20.609 1.00 94.06 74 PRO A C 1
ATOM 551 O O . PRO A 1 74 ? 10.012 0.711 -20.102 1.00 94.06 74 PRO A O 1
ATOM 554 N N . ARG A 1 75 ? 11.956 1.176 -21.104 1.00 93.75 75 ARG A N 1
ATOM 555 C CA . ARG A 1 75 ? 11.801 2.643 -21.006 1.00 93.75 75 ARG A CA 1
ATOM 556 C C . ARG A 1 75 ? 10.514 3.176 -21.645 1.00 93.75 75 ARG A C 1
ATOM 558 O O . ARG A 1 75 ? 10.026 4.225 -21.239 1.00 93.75 75 ARG A O 1
ATOM 565 N N . SER A 1 76 ? 9.942 2.462 -22.615 1.00 95.56 76 SER A N 1
ATOM 566 C CA . SER A 1 76 ? 8.644 2.804 -23.212 1.00 95.56 76 SER A CA 1
ATOM 567 C C . SER A 1 76 ? 7.481 2.730 -22.214 1.00 95.56 76 SER A C 1
ATOM 569 O O . SER A 1 76 ? 6.470 3.396 -22.420 1.00 95.56 76 SER A O 1
ATOM 571 N N . ALA A 1 77 ? 7.624 1.990 -21.110 1.00 94.56 77 ALA A N 1
ATOM 572 C CA . ALA A 1 77 ? 6.625 1.900 -20.047 1.00 94.56 77 ALA A CA 1
ATOM 573 C C . ALA A 1 77 ? 6.662 3.089 -19.068 1.00 94.56 77 ALA A C 1
ATOM 575 O O . ALA A 1 77 ? 5.841 3.145 -18.153 1.00 94.56 77 ALA A O 1
ATOM 576 N N . LEU A 1 78 ? 7.575 4.053 -19.242 1.00 94.12 78 LEU A N 1
ATOM 577 C CA . LEU A 1 78 ? 7.774 5.170 -18.314 1.00 94.12 78 LEU A CA 1
ATOM 578 C C . LEU A 1 78 ? 6.501 5.986 -18.020 1.00 94.12 78 LEU A C 1
ATOM 580 O O . LEU A 1 78 ? 6.250 6.251 -16.843 1.00 94.12 78 LEU A O 1
ATOM 584 N N . PRO A 1 79 ? 5.647 6.336 -19.004 1.00 95.38 79 PRO A N 1
ATOM 585 C CA . PRO A 1 79 ? 4.394 7.032 -18.711 1.00 95.38 79 PRO A CA 1
ATOM 586 C C . PRO A 1 79 ? 3.453 6.211 -17.818 1.00 95.38 79 PRO A C 1
ATOM 588 O O . PRO A 1 79 ? 2.875 6.746 -16.873 1.00 95.38 79 PRO A O 1
ATOM 591 N N . ALA A 1 80 ? 3.338 4.904 -18.075 1.00 94.38 80 ALA A N 1
ATOM 592 C CA . ALA A 1 80 ? 2.504 4.006 -17.281 1.00 94.38 80 ALA A CA 1
ATOM 593 C C . ALA A 1 80 ? 3.073 3.802 -15.867 1.00 94.38 80 ALA A C 1
ATOM 595 O O . ALA A 1 80 ? 2.323 3.840 -14.893 1.00 94.38 80 ALA A O 1
ATOM 596 N N . ALA A 1 81 ? 4.396 3.659 -15.739 1.00 93.69 81 ALA A N 1
ATOM 597 C CA . ALA A 1 81 ? 5.079 3.536 -14.453 1.00 93.69 81 ALA A CA 1
ATOM 598 C C . ALA A 1 81 ? 4.908 4.798 -13.590 1.00 93.69 81 ALA A C 1
ATOM 600 O O . ALA A 1 81 ? 4.583 4.693 -12.408 1.00 93.69 81 ALA A O 1
ATOM 601 N N . ASN A 1 82 ? 5.031 5.989 -14.184 1.00 94.94 82 ASN A N 1
ATOM 602 C CA . ASN A 1 82 ? 4.769 7.252 -13.489 1.00 94.94 82 ASN A CA 1
ATOM 603 C C . ASN A 1 82 ? 3.297 7.385 -13.072 1.00 94.94 82 ASN A C 1
ATOM 605 O O . ASN A 1 82 ? 3.014 7.830 -11.960 1.00 94.94 82 ASN A O 1
ATOM 609 N N . GLY A 1 83 ? 2.361 6.963 -13.929 1.00 96.12 83 GLY A N 1
ATOM 610 C CA . GLY A 1 83 ? 0.937 6.910 -13.589 1.00 96.12 83 GLY A CA 1
ATOM 611 C C . GLY A 1 83 ? 0.656 5.990 -12.396 1.00 96.12 83 GLY A C 1
ATOM 612 O O . GLY A 1 83 ? -0.037 6.385 -11.459 1.00 96.12 83 GLY A O 1
ATOM 613 N N . ASN A 1 84 ? 1.260 4.800 -12.377 1.00 93.88 84 ASN A N 1
ATOM 614 C CA . ASN A 1 84 ? 1.171 3.875 -11.247 1.00 93.88 84 ASN A CA 1
ATOM 615 C C . ASN A 1 84 ? 1.789 4.465 -9.966 1.00 93.88 84 ASN A C 1
ATOM 617 O O . ASN A 1 84 ? 1.219 4.342 -8.884 1.00 93.88 84 ASN A O 1
ATOM 621 N N . ALA A 1 85 ? 2.921 5.164 -10.081 1.00 95.31 85 ALA A N 1
ATOM 622 C CA . ALA A 1 85 ? 3.555 5.830 -8.949 1.00 95.31 85 ALA A CA 1
ATOM 623 C C . ALA A 1 85 ? 2.672 6.946 -8.359 1.00 95.31 85 ALA A C 1
ATOM 625 O O . ALA A 1 85 ? 2.537 7.037 -7.139 1.00 95.31 85 ALA A O 1
ATOM 626 N N . LEU A 1 86 ? 2.001 7.745 -9.199 1.00 97.06 86 LEU A N 1
ATOM 627 C CA . LEU A 1 86 ? 1.007 8.728 -8.747 1.00 97.06 86 LEU A CA 1
ATOM 628 C C . LEU A 1 86 ? -0.184 8.062 -8.050 1.00 97.06 86 LEU A C 1
ATOM 630 O O . LEU A 1 86 ? -0.633 8.550 -7.012 1.00 97.06 86 LEU A O 1
ATOM 634 N N . ALA A 1 87 ? -0.672 6.936 -8.576 1.00 95.88 87 ALA A N 1
ATOM 635 C CA . ALA A 1 87 ? -1.739 6.170 -7.935 1.00 95.88 87 ALA A CA 1
ATOM 636 C C . ALA A 1 87 ? -1.317 5.655 -6.545 1.00 95.88 87 ALA A C 1
ATOM 638 O O . ALA A 1 87 ? -2.100 5.744 -5.599 1.00 95.88 87 ALA A O 1
ATOM 639 N N . ALA A 1 88 ? -0.069 5.198 -6.389 1.00 94.94 88 ALA A N 1
ATOM 640 C CA . ALA A 1 88 ? 0.484 4.783 -5.099 1.00 94.94 88 ALA A CA 1
ATOM 641 C C . ALA A 1 88 ? 0.583 5.950 -4.097 1.00 94.94 88 ALA A C 1
ATOM 643 O O . ALA A 1 88 ? 0.220 5.792 -2.928 1.00 94.94 88 ALA A O 1
ATOM 644 N N . VAL A 1 89 ? 0.994 7.141 -4.554 1.00 97.31 89 VAL A N 1
ATOM 645 C CA . VAL A 1 89 ? 0.981 8.366 -3.732 1.00 97.31 89 VAL A CA 1
ATOM 646 C C . VAL A 1 89 ? -0.441 8.698 -3.274 1.00 97.31 89 VAL A C 1
ATOM 648 O O . VAL A 1 89 ? -0.662 8.913 -2.082 1.00 97.31 89 VAL A O 1
ATOM 651 N N . ALA A 1 90 ? -1.413 8.698 -4.190 1.00 96.88 90 ALA A N 1
ATOM 652 C CA . ALA A 1 90 ? -2.810 8.989 -3.872 1.00 96.88 90 ALA A CA 1
ATOM 653 C C . ALA A 1 90 ? -3.391 7.981 -2.866 1.00 96.88 90 ALA A C 1
ATOM 655 O O . ALA A 1 90 ? -3.972 8.387 -1.859 1.00 96.88 90 ALA A O 1
ATOM 656 N N . MET A 1 91 ? -3.161 6.679 -3.079 1.00 95.38 91 MET A N 1
ATOM 657 C CA . MET A 1 91 ? -3.541 5.627 -2.128 1.00 95.38 91 MET A CA 1
ATOM 658 C C . MET A 1 91 ? -2.948 5.883 -0.744 1.00 95.38 91 MET A C 1
ATOM 660 O O . MET A 1 91 ? -3.666 5.814 0.253 1.00 95.38 91 MET A O 1
ATOM 664 N N . GLY A 1 92 ? -1.667 6.247 -0.677 1.00 95.62 92 GLY A N 1
ATOM 665 C CA . GLY A 1 92 ? -1.012 6.580 0.579 1.00 95.62 92 GLY A CA 1
ATOM 666 C C . GLY A 1 92 ? -1.669 7.751 1.312 1.00 95.62 92 GLY A C 1
ATOM 667 O O . GLY A 1 92 ? -1.932 7.660 2.511 1.00 95.62 92 GLY A O 1
ATOM 668 N N . VAL A 1 93 ? -2.017 8.825 0.598 1.00 96.75 93 VAL A N 1
ATOM 669 C CA . VAL A 1 93 ? -2.748 9.967 1.175 1.00 96.75 93 VAL A CA 1
ATOM 670 C C . VAL A 1 93 ? -4.119 9.536 1.701 1.00 96.75 93 VAL A C 1
ATOM 672 O O . VAL A 1 93 ? -4.450 9.821 2.852 1.00 96.75 93 VAL A O 1
ATOM 675 N N . TYR A 1 94 ? -4.905 8.817 0.896 1.00 95.75 94 TYR A N 1
ATOM 676 C CA . TYR A 1 94 ? -6.261 8.412 1.277 1.00 95.75 94 TYR A CA 1
ATOM 677 C C . TYR A 1 94 ? -6.276 7.447 2.460 1.00 95.75 94 TYR A C 1
ATOM 679 O O . TYR A 1 94 ? -7.120 7.576 3.344 1.00 95.75 94 TYR A O 1
ATOM 687 N N . TYR A 1 95 ? -5.328 6.514 2.523 1.00 94.62 95 TYR A N 1
ATOM 688 C CA . TYR A 1 95 ? -5.269 5.520 3.593 1.00 94.62 95 TYR A CA 1
ATOM 689 C C . TYR A 1 95 ? -4.829 6.158 4.908 1.00 94.62 95 TYR A C 1
ATOM 691 O O . TYR A 1 95 ? -5.412 5.869 5.950 1.00 94.62 95 TYR A O 1
ATOM 699 N N . ASN A 1 96 ? -3.868 7.083 4.865 1.00 94.25 96 ASN A N 1
ATOM 700 C CA . ASN A 1 96 ? -3.452 7.836 6.046 1.00 94.25 96 ASN A CA 1
ATOM 701 C C . ASN A 1 96 ? -4.565 8.762 6.555 1.00 94.25 96 ASN A C 1
ATOM 703 O O . ASN A 1 96 ? -4.775 8.861 7.764 1.00 94.25 96 ASN A O 1
ATOM 707 N N . LEU A 1 97 ? -5.321 9.393 5.651 1.00 94.69 97 LEU A N 1
ATOM 708 C CA . LEU A 1 97 ? -6.491 10.186 6.024 1.00 94.69 97 LEU A CA 1
ATOM 709 C C . LEU A 1 97 ? -7.586 9.312 6.650 1.00 94.69 97 LEU A C 1
ATOM 711 O O . LEU A 1 97 ? -8.106 9.654 7.711 1.00 94.69 97 LEU A O 1
ATOM 715 N N . ALA A 1 98 ? -7.897 8.164 6.045 1.00 93.00 98 ALA A N 1
ATOM 716 C CA . ALA A 1 98 ? -8.855 7.211 6.598 1.00 93.00 98 ALA A CA 1
ATOM 717 C C . ALA A 1 98 ? -8.408 6.696 7.974 1.00 93.00 98 ALA A C 1
ATOM 719 O O . ALA A 1 98 ? -9.233 6.587 8.880 1.00 93.00 98 ALA A O 1
ATOM 720 N N . ALA A 1 99 ? -7.104 6.444 8.147 1.00 93.06 99 ALA A N 1
ATOM 721 C CA . ALA A 1 99 ? -6.506 6.065 9.421 1.00 93.06 99 ALA A CA 1
ATOM 722 C C . ALA A 1 99 ? -6.656 7.164 10.481 1.00 93.06 99 ALA A C 1
ATOM 724 O O . ALA A 1 99 ? -6.961 6.884 11.639 1.00 93.06 99 ALA A O 1
ATOM 725 N N . PHE A 1 100 ? -6.460 8.425 10.093 1.00 92.88 100 PHE A N 1
ATOM 726 C CA . PHE A 1 100 ? -6.652 9.571 10.977 1.00 92.88 100 PHE A CA 1
ATOM 727 C C . PHE A 1 100 ? -8.115 9.726 11.418 1.00 92.88 100 PHE A C 1
ATOM 729 O O . PHE A 1 100 ? -8.370 10.008 12.587 1.00 92.88 100 PHE A O 1
ATOM 736 N N . GLN A 1 101 ? -9.059 9.487 10.506 1.00 93.19 101 GLN A N 1
ATOM 737 C CA . GLN A 1 101 ? -10.506 9.573 10.741 1.00 93.19 101 GLN A CA 1
ATOM 738 C C . GLN A 1 101 ? -11.108 8.342 11.442 1.00 93.19 101 GLN A C 1
ATOM 740 O O . GLN A 1 101 ? -12.308 8.317 11.698 1.00 93.19 101 GLN A O 1
ATOM 745 N N . ASP A 1 102 ? -10.304 7.313 11.707 1.00 89.75 102 ASP A N 1
ATOM 746 C CA . ASP A 1 102 ? -10.750 5.981 12.128 1.00 89.75 102 ASP A CA 1
ATOM 747 C C . ASP A 1 102 ? -11.903 5.395 11.284 1.00 89.75 102 ASP A C 1
ATOM 749 O O . ASP A 1 102 ? -12.854 4.795 11.790 1.00 89.75 102 ASP A O 1
ATOM 753 N N . ASN A 1 103 ? -11.845 5.582 9.961 1.00 91.38 103 ASN A N 1
ATOM 754 C CA . ASN A 1 103 ? -12.928 5.191 9.061 1.00 91.38 103 ASN A CA 1
ATOM 755 C C . ASN A 1 103 ? -12.901 3.684 8.753 1.00 91.38 103 ASN A C 1
ATOM 757 O O . ASN A 1 103 ? -12.337 3.225 7.758 1.00 91.38 103 ASN A O 1
ATOM 761 N N . ARG A 1 104 ? -13.576 2.896 9.590 1.00 90.56 104 ARG A N 1
ATOM 762 C CA . ARG A 1 104 ? -13.607 1.430 9.459 1.00 90.56 104 ARG A CA 1
ATOM 763 C C . ARG A 1 104 ? -14.331 0.913 8.227 1.00 90.56 104 ARG A C 1
ATOM 765 O O . ARG A 1 104 ? -13.946 -0.128 7.698 1.00 90.56 104 ARG A O 1
ATOM 772 N N . ALA A 1 105 ? -15.351 1.629 7.758 1.00 91.81 105 ALA A N 1
ATOM 773 C CA . ALA A 1 105 ? -16.029 1.279 6.514 1.00 91.81 105 ALA A CA 1
ATOM 774 C C . ALA A 1 105 ? -15.053 1.369 5.333 1.00 91.81 105 ALA A C 1
ATOM 776 O O . ALA A 1 105 ? -15.013 0.472 4.491 1.00 91.81 105 ALA A O 1
ATOM 777 N N . PHE A 1 106 ? -14.200 2.399 5.328 1.00 92.75 106 PHE A N 1
ATOM 778 C CA . PHE A 1 106 ? -13.124 2.518 4.353 1.00 92.75 106 PHE A CA 1
ATOM 779 C C . PHE A 1 106 ? -12.126 1.363 4.478 1.00 92.75 106 PHE A C 1
ATOM 781 O O . PHE A 1 106 ? -11.827 0.726 3.473 1.00 92.75 106 PHE A O 1
ATOM 788 N N . TYR A 1 107 ? -11.664 1.026 5.691 1.00 93.50 107 TYR A N 1
ATOM 789 C CA . TYR A 1 107 ? -10.737 -0.100 5.890 1.00 93.50 107 TYR A CA 1
ATOM 790 C C . TYR A 1 107 ? -11.297 -1.401 5.307 1.00 93.50 107 TYR A C 1
ATOM 792 O O . TYR A 1 107 ? -10.598 -2.097 4.572 1.00 93.50 107 TYR A O 1
ATOM 800 N N . LEU A 1 108 ? -12.570 -1.705 5.580 1.00 93.81 108 LEU A N 1
ATOM 801 C CA . LEU A 1 108 ? -13.229 -2.900 5.061 1.00 93.81 108 LEU A CA 1
ATOM 802 C C . LEU A 1 108 ? -13.326 -2.874 3.531 1.00 93.81 108 LEU A C 1
ATOM 804 O O . LEU A 1 108 ? -13.076 -3.894 2.894 1.00 93.81 108 LEU A O 1
ATOM 808 N N . ALA A 1 109 ? -13.623 -1.715 2.938 1.00 94.19 109 ALA A N 1
ATOM 809 C CA . ALA A 1 109 ? -13.681 -1.550 1.487 1.00 94.19 109 ALA A CA 1
ATOM 810 C C . ALA A 1 109 ? -12.316 -1.757 0.801 1.00 94.19 109 ALA A C 1
ATOM 812 O O . ALA A 1 109 ? -12.274 -2.189 -0.352 1.00 94.19 109 ALA A O 1
ATOM 813 N N . THR A 1 110 ? -11.194 -1.517 1.494 1.00 93.81 110 THR A N 1
ATOM 814 C CA . THR A 1 110 ? -9.858 -1.792 0.927 1.00 93.81 110 THR A CA 1
ATOM 815 C C . THR A 1 110 ? -9.576 -3.285 0.754 1.00 93.81 110 THR A C 1
ATOM 817 O O . THR A 1 110 ? -8.847 -3.660 -0.161 1.00 93.81 110 THR A O 1
ATOM 820 N N . VAL A 1 111 ? -10.166 -4.154 1.583 1.00 94.94 111 VAL A N 1
ATOM 821 C CA . VAL A 1 111 ? -9.899 -5.601 1.573 1.00 94.94 111 VAL A CA 1
ATOM 822 C C . VAL A 1 111 ? -10.240 -6.260 0.228 1.00 94.94 111 VAL A C 1
ATOM 824 O O . VAL A 1 111 ? -9.336 -6.851 -0.364 1.00 94.94 111 VAL A O 1
ATOM 827 N N . PRO A 1 112 ? -11.474 -6.172 -0.315 1.00 95.50 112 PRO A N 1
ATOM 828 C CA . PRO A 1 112 ? -11.798 -6.815 -1.590 1.00 95.50 112 PRO A CA 1
ATOM 829 C C . PRO A 1 112 ? -10.979 -6.244 -2.752 1.00 95.50 112 PRO A C 1
ATOM 831 O O . PRO A 1 112 ? -10.571 -6.992 -3.640 1.00 95.50 112 PRO A O 1
ATOM 834 N N . MET A 1 113 ? -10.688 -4.940 -2.728 1.00 94.50 113 MET A N 1
ATOM 835 C CA . MET A 1 113 ? -9.850 -4.301 -3.741 1.00 94.50 113 MET A CA 1
ATOM 836 C C . MET A 1 113 ? -8.435 -4.891 -3.733 1.00 94.50 113 MET A C 1
ATOM 838 O O . MET A 1 113 ? -7.963 -5.361 -4.765 1.00 94.50 113 MET A O 1
ATOM 842 N N . ARG A 1 114 ? -7.792 -4.972 -2.564 1.00 94.12 114 ARG A N 1
ATOM 843 C CA . ARG A 1 114 ? -6.422 -5.490 -2.440 1.00 94.12 114 ARG A CA 1
ATOM 844 C C . ARG A 1 114 ? -6.323 -6.987 -2.724 1.00 94.12 114 ARG A C 1
ATOM 846 O O . ARG A 1 114 ? -5.384 -7.413 -3.384 1.00 94.12 114 ARG A O 1
ATOM 853 N N . LEU A 1 115 ? -7.325 -7.776 -2.333 1.00 95.88 115 LEU A N 1
ATOM 854 C CA . LEU A 1 115 ? -7.410 -9.188 -2.726 1.00 95.88 115 LEU A CA 1
ATOM 855 C C . LEU A 1 115 ? -7.560 -9.354 -4.246 1.00 95.88 115 LEU A C 1
ATOM 857 O O . LEU A 1 115 ? -6.963 -10.256 -4.831 1.00 95.88 115 LEU A O 1
ATOM 861 N N . THR A 1 116 ? -8.312 -8.468 -4.903 1.00 96.31 116 THR A N 1
ATOM 862 C CA . THR A 1 116 ? -8.414 -8.463 -6.369 1.00 96.31 116 THR A CA 1
ATOM 863 C C . THR A 1 116 ? -7.056 -8.155 -7.000 1.00 96.31 116 THR A C 1
ATOM 865 O O . THR A 1 116 ? -6.619 -8.883 -7.892 1.00 96.31 116 THR A O 1
ATOM 868 N N . THR A 1 117 ? -6.344 -7.147 -6.486 1.00 94.00 117 THR A N 1
ATOM 869 C CA . THR A 1 117 ? -4.970 -6.820 -6.896 1.00 94.00 117 THR A CA 1
ATOM 870 C C . THR A 1 117 ? -4.032 -8.018 -6.739 1.00 94.00 117 THR A C 1
ATOM 872 O O . THR A 1 117 ? -3.292 -8.339 -7.668 1.00 94.00 117 THR A O 1
ATOM 875 N N . THR A 1 118 ? -4.117 -8.752 -5.624 1.00 95.88 118 THR A N 1
ATOM 876 C CA . THR A 1 118 ? -3.363 -9.997 -5.414 1.00 95.88 118 THR A CA 1
ATOM 877 C C . THR A 1 118 ? -3.623 -11.019 -6.507 1.00 95.88 118 THR A C 1
ATOM 879 O O . THR A 1 118 ? -2.672 -11.551 -7.069 1.00 95.88 118 THR A O 1
ATOM 882 N N . VAL A 1 119 ? -4.888 -11.294 -6.837 1.00 96.56 119 VAL A N 1
ATOM 883 C CA . VAL A 1 119 ? -5.237 -12.282 -7.870 1.00 96.56 119 VAL A CA 1
ATOM 884 C C . VAL A 1 119 ? -4.690 -11.870 -9.237 1.00 96.56 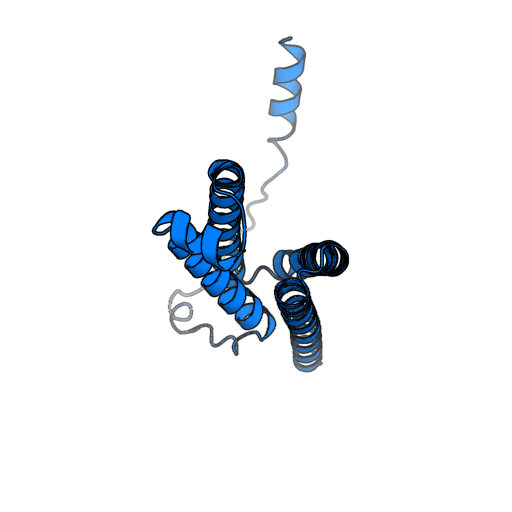119 VAL A C 1
ATOM 886 O O . VAL A 1 119 ? -4.157 -12.711 -9.963 1.00 96.56 119 VAL A O 1
ATOM 889 N N . VAL A 1 120 ? -4.792 -10.586 -9.587 1.00 96.06 120 VAL A N 1
ATOM 890 C CA . VAL A 1 120 ? -4.278 -10.061 -10.859 1.00 96.06 120 VAL A CA 1
ATOM 891 C C . VAL A 1 120 ? -2.756 -10.187 -10.923 1.00 96.06 120 VAL A C 1
ATOM 893 O O . VAL A 1 120 ? -2.242 -10.788 -11.865 1.00 96.06 120 VAL A O 1
ATOM 896 N N . PHE A 1 121 ? -2.033 -9.705 -9.908 1.00 93.94 121 PHE A N 1
ATOM 897 C CA . PHE A 1 121 ? -0.569 -9.780 -9.880 1.00 93.94 121 PHE A CA 1
ATOM 898 C C . PHE A 1 121 ? -0.046 -11.211 -9.796 1.00 93.94 121 PHE A C 1
ATOM 900 O O . PHE A 1 121 ? 0.968 -11.527 -10.414 1.00 93.94 121 PHE A O 1
ATOM 907 N N . TRP A 1 122 ? -0.761 -12.108 -9.116 1.00 94.12 122 TRP A N 1
ATOM 908 C CA . TRP A 1 122 ? -0.406 -13.524 -9.083 1.00 94.12 122 TRP A CA 1
ATOM 909 C C . TRP A 1 122 ? -0.420 -14.146 -10.483 1.00 94.12 122 TRP A C 1
ATOM 911 O O . TRP A 1 122 ? 0.477 -14.908 -10.838 1.00 94.12 122 TRP A O 1
ATOM 921 N N . ARG A 1 123 ? -1.419 -13.792 -11.302 1.00 95.88 123 ARG A N 1
ATOM 922 C CA . ARG A 1 123 ? -1.541 -14.268 -12.690 1.00 95.88 123 ARG A CA 1
ATOM 923 C C . ARG A 1 123 ? -0.508 -13.658 -13.636 1.00 95.88 123 ARG A C 1
ATOM 925 O O . ARG A 1 123 ? -0.239 -14.247 -14.674 1.00 95.88 123 ARG A O 1
ATOM 932 N N . GLN A 1 124 ? 0.058 -12.509 -13.282 1.00 92.75 124 GLN A N 1
ATOM 933 C CA . GLN A 1 124 ? 1.084 -11.805 -14.059 1.00 92.75 124 GLN A CA 1
ATOM 934 C C . GLN A 1 124 ? 2.515 -12.154 -13.613 1.00 92.75 124 GLN A C 1
ATOM 936 O O . GLN A 1 124 ? 3.457 -11.461 -13.977 1.00 92.75 124 GLN A O 1
ATOM 941 N N . ASP A 1 125 ? 2.677 -13.211 -12.808 1.00 90.62 125 ASP A N 1
ATOM 942 C CA . ASP A 1 125 ? 3.951 -13.666 -12.231 1.00 90.62 125 ASP A CA 1
ATOM 943 C C . ASP A 1 125 ? 4.637 -12.647 -11.296 1.00 90.62 125 ASP A C 1
ATOM 945 O O . ASP A 1 125 ? 5.772 -12.823 -10.860 1.00 90.62 125 ASP A O 1
ATOM 949 N N . TRP A 1 126 ? 3.908 -11.613 -10.866 1.00 89.94 126 TRP A N 1
ATOM 950 C CA . TRP A 1 126 ? 4.346 -10.627 -9.874 1.00 89.94 126 TRP A CA 1
ATOM 951 C C . TRP A 1 126 ? 4.076 -11.130 -8.451 1.00 89.94 126 TRP A C 1
ATOM 953 O O . TRP A 1 126 ? 3.430 -10.475 -7.629 1.00 89.94 126 TRP A O 1
ATOM 963 N N . LYS A 1 127 ? 4.572 -12.335 -8.150 1.00 91.75 127 LYS A N 1
ATOM 964 C CA . LYS A 1 127 ? 4.257 -13.077 -6.916 1.00 91.75 127 LYS A CA 1
ATOM 965 C C . LYS A 1 127 ? 4.648 -12.326 -5.645 1.00 91.75 127 LYS A C 1
ATOM 967 O O . LYS A 1 127 ? 3.894 -12.347 -4.680 1.00 91.75 127 LYS A O 1
ATOM 972 N N . GLY A 1 128 ? 5.787 -11.628 -5.648 1.00 90.19 128 GLY A N 1
ATOM 973 C CA . GLY A 1 128 ? 6.233 -10.836 -4.496 1.00 90.19 128 GLY A CA 1
ATOM 974 C C . GLY A 1 128 ? 5.234 -9.738 -4.121 1.00 90.19 128 GLY A C 1
ATOM 975 O O . GLY A 1 128 ? 4.817 -9.643 -2.968 1.00 90.19 128 GLY A O 1
ATOM 976 N N . VAL A 1 129 ? 4.780 -8.969 -5.114 1.00 90.06 129 VAL A N 1
ATOM 977 C CA . VAL A 1 129 ? 3.786 -7.900 -4.924 1.00 90.06 129 VAL A CA 1
ATOM 978 C C . VAL A 1 129 ? 2.418 -8.488 -4.574 1.00 90.06 129 VAL A C 1
ATOM 980 O O . VAL A 1 129 ? 1.744 -7.991 -3.677 1.00 90.06 129 VAL A O 1
ATOM 983 N N . ALA A 1 130 ? 2.027 -9.591 -5.217 1.00 92.75 130 ALA A N 1
ATOM 984 C CA . ALA A 1 130 ? 0.776 -10.281 -4.923 1.00 92.75 130 ALA A CA 1
ATOM 985 C C . ALA A 1 130 ? 0.708 -10.761 -3.462 1.00 92.75 130 ALA A C 1
ATOM 987 O O . ALA A 1 130 ? -0.284 -10.502 -2.774 1.00 92.75 130 ALA A O 1
ATOM 988 N N . CYS A 1 131 ? 1.772 -11.411 -2.976 1.00 94.62 131 CYS A N 1
ATOM 989 C CA . CYS A 1 131 ? 1.909 -11.835 -1.582 1.00 94.62 131 CYS A CA 1
ATOM 990 C C . CYS A 1 131 ? 1.849 -10.649 -0.621 1.00 94.62 131 CYS A C 1
ATOM 992 O O . CYS A 1 131 ? 1.197 -10.747 0.415 1.00 94.62 131 CYS A O 1
ATOM 994 N N . TRP A 1 132 ? 2.508 -9.537 -0.957 1.00 92.38 132 TRP A N 1
ATOM 995 C CA . TRP A 1 132 ? 2.476 -8.327 -0.142 1.00 92.38 132 TRP A CA 1
ATOM 996 C C . TRP A 1 132 ? 1.054 -7.774 -0.021 1.00 92.38 132 TRP A C 1
ATOM 998 O O . TRP A 1 132 ? 0.532 -7.643 1.087 1.00 92.38 132 TRP A O 1
ATOM 1008 N N . GLU A 1 133 ? 0.395 -7.533 -1.156 1.00 92.94 133 GLU A N 1
ATOM 1009 C CA . GLU A 1 133 ? -0.970 -7.007 -1.194 1.00 92.94 133 GLU A CA 1
ATOM 1010 C C . GLU A 1 133 ? -1.953 -7.910 -0.452 1.00 92.94 133 GLU A C 1
ATOM 1012 O O . GLU A 1 133 ? -2.728 -7.440 0.384 1.00 92.94 133 GLU A O 1
ATOM 1017 N N . GLY A 1 134 ? -1.867 -9.219 -0.689 1.00 93.19 134 GLY A N 1
ATOM 1018 C CA . GLY A 1 134 ? -2.781 -10.196 -0.106 1.00 93.19 134 GLY A CA 1
ATOM 1019 C C . GLY A 1 134 ? -2.520 -10.370 1.380 1.00 93.19 134 GLY A C 1
ATOM 1020 O O . GLY A 1 134 ? -3.453 -10.384 2.180 1.00 93.19 134 GLY A O 1
ATOM 1021 N N . GLY A 1 135 ? -1.243 -10.417 1.759 1.00 94.75 135 GLY A N 1
ATOM 1022 C CA . GLY A 1 135 ? -0.794 -10.526 3.137 1.00 94.75 135 GLY A CA 1
ATOM 1023 C C . GLY A 1 135 ? -1.310 -9.377 3.993 1.00 94.75 135 GLY A C 1
ATOM 1024 O O . GLY A 1 135 ? -1.958 -9.632 5.011 1.00 94.75 135 GLY A O 1
ATOM 1025 N N . CYS A 1 136 ? -1.110 -8.115 3.581 1.00 93.56 136 CYS A N 1
ATOM 1026 C CA . CYS A 1 136 ? -1.663 -7.017 4.378 1.00 93.56 136 CYS A CA 1
ATOM 1027 C C . CYS A 1 136 ? -3.177 -6.819 4.214 1.00 93.56 136 CYS A C 1
ATOM 1029 O O . CYS A 1 136 ? -3.777 -6.278 5.137 1.00 93.56 136 CYS A O 1
ATOM 1031 N N . ALA A 1 137 ? -3.825 -7.286 3.140 1.00 94.38 137 ALA A N 1
ATOM 1032 C CA . ALA A 1 137 ? -5.291 -7.308 3.068 1.00 94.38 137 ALA A CA 1
ATOM 1033 C C . ALA A 1 137 ? -5.892 -8.273 4.103 1.00 94.38 137 ALA A C 1
ATOM 1035 O O . ALA A 1 137 ? -6.806 -7.909 4.846 1.00 94.38 137 ALA A O 1
ATOM 1036 N N . VAL A 1 138 ? -5.332 -9.484 4.201 1.00 95.94 138 VAL A N 1
ATOM 1037 C CA . VAL A 1 138 ? -5.719 -10.478 5.210 1.0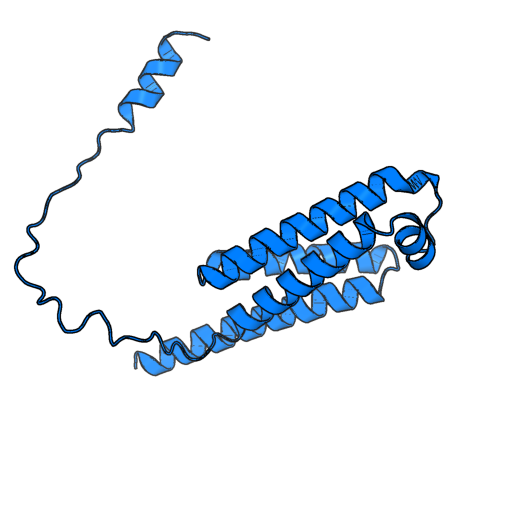0 95.94 138 VAL A CA 1
ATOM 103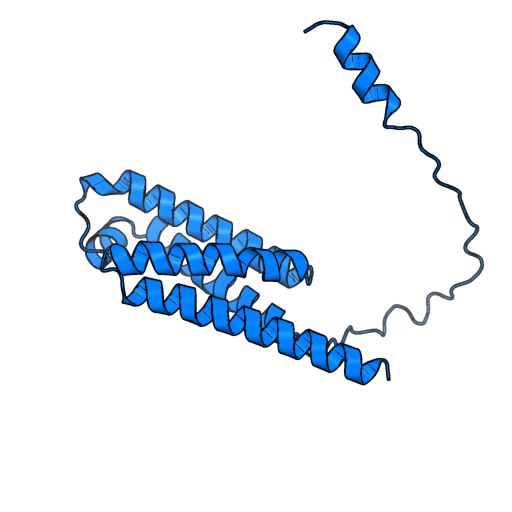8 C C . VAL A 1 138 ? -5.420 -9.959 6.615 1.00 95.94 138 VAL A C 1
ATOM 1040 O O . VAL A 1 138 ? -6.278 -10.061 7.490 1.00 95.94 138 VAL A O 1
ATOM 1043 N N . ALA A 1 139 ? -4.257 -9.336 6.835 1.00 94.38 139 ALA A N 1
ATOM 1044 C CA . ALA A 1 139 ? -3.922 -8.737 8.127 1.00 94.38 139 ALA A CA 1
ATOM 1045 C C . ALA A 1 139 ? -4.933 -7.655 8.545 1.00 94.38 139 ALA A C 1
ATOM 1047 O O . ALA A 1 139 ? -5.405 -7.675 9.680 1.00 94.38 139 ALA A O 1
ATOM 1048 N N . THR A 1 140 ? -5.322 -6.756 7.633 1.00 94.38 140 THR A N 1
ATOM 1049 C CA . THR A 1 140 ? -6.356 -5.743 7.898 1.00 94.38 140 THR A CA 1
ATOM 1050 C C . THR A 1 140 ? -7.707 -6.381 8.218 1.00 94.38 140 THR A C 1
ATOM 1052 O O . THR A 1 140 ? -8.369 -5.956 9.164 1.00 94.38 140 THR A O 1
ATOM 1055 N N . LEU A 1 141 ? -8.118 -7.420 7.484 1.00 94.56 141 LEU A N 1
ATOM 1056 C CA . LEU A 1 141 ? -9.382 -8.115 7.739 1.00 94.56 141 LEU A CA 1
ATOM 1057 C C . LEU A 1 141 ? -9.400 -8.789 9.121 1.00 94.56 141 LEU A C 1
ATOM 1059 O O . LEU A 1 141 ? -10.373 -8.655 9.865 1.00 94.56 141 LEU A O 1
ATOM 1063 N N . LEU A 1 142 ? -8.315 -9.478 9.485 1.00 95.12 142 LEU A N 1
ATOM 1064 C CA . LEU A 1 142 ? -8.165 -10.098 10.803 1.00 95.12 142 LEU A CA 1
ATOM 1065 C C . LEU A 1 142 ? -8.151 -9.049 11.917 1.00 95.12 142 LEU A C 1
ATOM 1067 O O . LEU A 1 142 ? -8.785 -9.248 12.953 1.00 95.12 142 LEU A O 1
ATOM 1071 N N . ALA A 1 143 ? -7.482 -7.919 11.691 1.00 92.81 143 ALA A N 1
ATOM 1072 C CA . ALA A 1 143 ? -7.438 -6.814 12.635 1.00 92.81 143 ALA A CA 1
ATOM 1073 C C . ALA A 1 143 ? -8.821 -6.172 12.840 1.00 92.81 143 ALA A C 1
ATOM 1075 O O . ALA A 1 143 ? -9.226 -5.955 13.979 1.00 92.81 143 ALA A O 1
ATOM 1076 N N . LEU A 1 144 ? -9.593 -5.959 11.767 1.00 92.31 144 LEU A N 1
ATOM 1077 C CA . LEU A 1 144 ? -10.982 -5.486 11.845 1.00 92.31 144 LEU A CA 1
ATOM 1078 C C . LEU A 1 144 ? -11.865 -6.444 12.647 1.00 92.31 144 LEU A C 1
ATOM 1080 O O . LEU A 1 144 ? -12.662 -6.020 13.483 1.00 92.31 144 LEU A O 1
ATOM 1084 N N . PHE A 1 145 ? -11.714 -7.745 12.406 1.00 92.81 145 PHE A N 1
ATOM 1085 C CA . PHE A 1 145 ? -12.469 -8.763 13.124 1.00 92.81 145 PHE A CA 1
ATOM 1086 C C . PHE A 1 145 ? -12.092 -8.826 14.609 1.00 92.81 145 PHE A C 1
ATOM 1088 O O . PHE A 1 145 ? -12.965 -8.996 15.464 1.00 92.81 145 PHE A O 1
ATOM 1095 N N . TRP A 1 146 ? -10.808 -8.659 14.927 1.00 91.94 146 TRP A N 1
ATOM 1096 C CA . TRP A 1 146 ? -10.326 -8.570 16.301 1.00 91.94 146 TRP A CA 1
ATOM 1097 C C . TRP A 1 146 ? -10.887 -7.341 17.016 1.00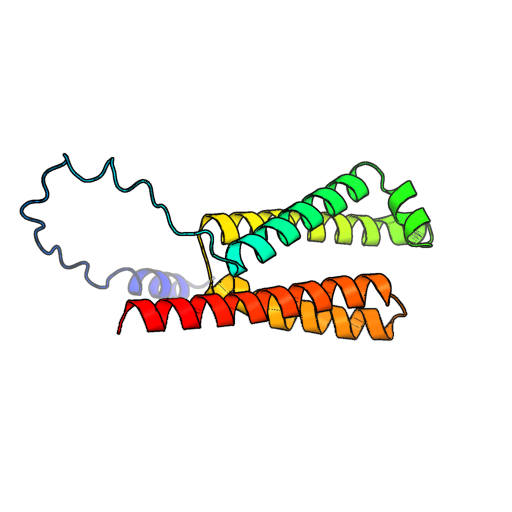 91.94 146 TRP A C 1
ATOM 1099 O O . TRP A 1 146 ? -11.465 -7.476 18.095 1.00 91.94 146 TRP A O 1
ATOM 1109 N N . ASP A 1 147 ? -10.792 -6.165 16.396 1.00 90.00 147 ASP A N 1
ATOM 1110 C CA . ASP A 1 147 ? -11.300 -4.915 16.961 1.00 90.00 147 ASP A CA 1
ATOM 1111 C C . ASP A 1 147 ? -12.816 -5.010 17.227 1.00 90.00 147 ASP A C 1
ATOM 1113 O O . ASP A 1 147 ? -13.268 -4.717 18.335 1.00 90.00 147 ASP A O 1
ATOM 1117 N N . ALA A 1 148 ? -13.594 -5.559 16.284 1.00 88.69 148 ALA A N 1
ATOM 1118 C CA . ALA A 1 148 ? -15.035 -5.775 16.453 1.00 88.69 148 ALA A CA 1
ATOM 1119 C C . ALA A 1 148 ? -15.379 -6.750 17.597 1.00 88.69 148 ALA A C 1
ATOM 1121 O O . ALA A 1 148 ? -16.375 -6.571 18.305 1.00 88.69 148 ALA A O 1
ATOM 1122 N N . ARG A 1 149 ? -14.567 -7.797 17.810 1.00 88.50 149 ARG A N 1
ATOM 1123 C CA . ARG A 1 149 ? -14.737 -8.720 18.948 1.00 88.50 149 ARG A CA 1
ATOM 1124 C C . ARG A 1 149 ? -14.466 -8.029 20.279 1.00 88.50 149 ARG A C 1
ATOM 1126 O O . ARG A 1 149 ? -15.210 -8.242 21.234 1.00 88.50 149 ARG A O 1
ATOM 1133 N N . GLN A 1 150 ? -13.414 -7.220 20.348 1.00 86.38 150 GLN A N 1
ATOM 1134 C CA . GLN A 1 150 ? -13.034 -6.521 21.575 1.00 86.38 150 GLN A CA 1
ATOM 1135 C C . GLN A 1 150 ? -14.064 -5.458 21.963 1.00 86.38 150 GLN A C 1
ATOM 1137 O O . GLN A 1 150 ? -14.301 -5.250 23.148 1.00 86.38 150 GLN A O 1
ATOM 1142 N N . GLU A 1 151 ? -14.725 -4.835 20.991 1.00 84.62 151 GLU A N 1
ATOM 1143 C CA . GLU A 1 151 ? -15.830 -3.910 21.251 1.00 84.62 151 GLU A CA 1
ATOM 1144 C C . GLU A 1 151 ? -17.050 -4.603 21.836 1.00 84.62 151 GLU A C 1
ATOM 1146 O O . GLU A 1 151 ? -17.538 -4.171 22.876 1.00 84.62 151 GLU A O 1
ATOM 1151 N N . LYS A 1 152 ? -17.479 -5.728 21.248 1.00 84.69 152 LYS A N 1
ATOM 1152 C CA . LYS A 1 152 ? -18.595 -6.516 21.794 1.00 84.69 152 LYS A CA 1
ATOM 1153 C C . LYS A 1 152 ? -18.355 -6.941 23.243 1.00 84.69 152 LYS A C 1
ATOM 1155 O O . LYS A 1 152 ? -19.283 -6.919 24.042 1.00 84.69 152 LYS A O 1
ATOM 1160 N N . ARG A 1 153 ? -17.114 -7.302 23.592 1.00 81.50 153 ARG A N 1
ATOM 1161 C CA . ARG A 1 153 ? -16.733 -7.683 24.965 1.00 81.50 153 ARG A CA 1
ATOM 1162 C C . ARG A 1 153 ? -16.779 -6.524 25.958 1.00 81.50 153 ARG A C 1
ATOM 1164 O O . ARG A 1 153 ? -16.923 -6.786 27.139 1.00 81.50 153 ARG A O 1
ATOM 1171 N N . LYS A 1 154 ? -16.614 -5.277 25.507 1.00 77.75 154 LYS A N 1
ATOM 1172 C CA . LYS A 1 154 ? -16.694 -4.083 26.369 1.00 77.75 154 LYS A CA 1
ATOM 1173 C C . LYS A 1 154 ? -18.133 -3.628 26.617 1.00 77.75 154 LYS A C 1
ATOM 1175 O O . LYS A 1 154 ? -18.366 -2.865 27.544 1.00 77.75 154 LYS A O 1
ATOM 1180 N N . THR A 1 155 ? -19.066 -4.035 25.758 1.00 76.12 155 THR A N 1
ATOM 1181 C CA . THR A 1 155 ? -20.490 -3.678 25.847 1.00 76.12 155 THR A CA 1
ATOM 1182 C C . THR A 1 155 ? -21.346 -4.719 26.575 1.00 76.12 155 THR A C 1
ATOM 1184 O O . THR A 1 155 ? -22.543 -4.495 26.726 1.00 76.12 155 THR A O 1
ATOM 1187 N N . MET A 1 156 ? -20.758 -5.854 26.966 1.00 61.94 156 MET A N 1
ATOM 1188 C CA . MET A 1 156 ? -21.364 -6.883 27.824 1.00 61.94 156 MET A CA 1
ATOM 1189 C C . MET A 1 156 ? -20.892 -6.691 29.259 1.00 61.94 156 MET A C 1
ATOM 1191 O O . MET A 1 156 ? -21.717 -6.922 30.165 1.00 61.94 156 MET A O 1
#

pLDDT: mean 81.41, std 20.24, range [35.16, 97.31]

Sequence (156 aa):
MSQTQLQLISSVSSSHVNHTSLKGATPANARLQYVHMAPSLARLTILLFGLSSFAAGLYSLLRPLQSLDSLGLPRSALPAANGNALAAVAMGVYYNLAAFQDNRAFYLATVPMRLTTTVVFWRQDWKGVACWEGGCAVATLLALFWDARQEKRKTM

Organism: NCBI:txid1095194

Foldseek 3Di:
DDPVVVVVVVVVPDDDDDDDDDPDDDPPPPPPPPVPPVQQQLLVLLLVQLVVLLVQLVVCLVPVPVQCVVVVHDPVCSVVSNVSSVVSNVSSVVSNVCSVVVPVVVSLVLLVVLQVVLVVCVVVVVNVSSCVSNVSSVSSVVSSVVSVVVVVVVVD

Radius of gyration: 22.47 Å; chains: 1; bounding box: 52×39×56 Å